Protein AF-A0A2V7RVK7-F1 (afdb_monomer)

Radius of gyration: 29.07 Å; Cα contacts (8 Å, |Δi|>4): 2; chains: 1; bounding box: 52×20×82 Å

Sequence (55 aa):
MFLSDVSIKRPVFATMMMVALVVLGIVSYRRLAIDEYPDVTYPTISVQTSYPGAS

Structure (mmCIF, N/CA/C/O backbone):
data_AF-A0A2V7RVK7-F1
#
_entry.id   AF-A0A2V7RVK7-F1
#
loop_
_atom_site.group_PDB
_atom_site.id
_atom_site.type_symbol
_atom_site.label_atom_id
_atom_site.label_alt_id
_atom_site.l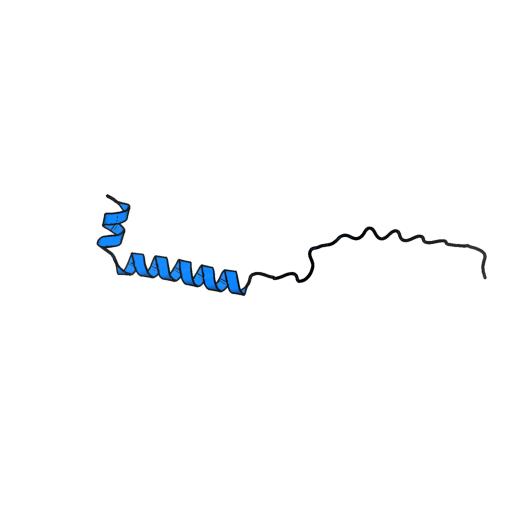abel_comp_id
_atom_site.label_asym_id
_atom_site.label_entity_id
_atom_site.label_seq_id
_atom_site.pdbx_PDB_ins_code
_atom_site.Cartn_x
_atom_site.Cartn_y
_atom_site.Cartn_z
_atom_site.occupancy
_atom_site.B_iso_or_equiv
_atom_site.auth_seq_id
_atom_site.auth_comp_id
_atom_site.auth_asym_id
_atom_site.auth_atom_id
_atom_site.pdbx_PDB_model_num
ATOM 1 N N . MET A 1 1 ? -2.630 -1.429 30.397 1.00 67.25 1 MET A N 1
ATOM 2 C CA . MET A 1 1 ? -1.855 -1.831 29.198 1.00 67.25 1 MET A CA 1
ATOM 3 C C . MET A 1 1 ? -2.274 -0.857 28.110 1.00 67.25 1 MET A C 1
ATOM 5 O O . MET A 1 1 ? -3.333 -1.032 27.531 1.00 67.25 1 MET A O 1
ATOM 9 N N . PHE A 1 2 ? -1.530 0.237 27.916 1.00 79.62 2 PHE A N 1
ATOM 10 C CA . PHE A 1 2 ? -2.086 1.460 27.311 1.00 79.62 2 PHE A CA 1
ATOM 11 C C . PHE A 1 2 ? -2.604 1.287 25.870 1.00 79.62 2 PHE A C 1
ATOM 13 O O . PHE A 1 2 ? -3.704 1.741 25.566 1.00 79.62 2 PHE A O 1
ATOM 20 N N . LEU A 1 3 ? -1.863 0.580 25.004 1.00 79.50 3 LEU A N 1
ATOM 21 C CA . LEU A 1 3 ? -2.299 0.308 23.624 1.00 79.50 3 LEU A CA 1
ATOM 22 C C . LEU A 1 3 ? -3.582 -0.535 23.582 1.00 79.50 3 LEU A C 1
ATOM 24 O O . LEU A 1 3 ? -4.491 -0.246 22.801 1.00 79.50 3 LEU A O 1
ATOM 28 N N . SER A 1 4 ? -3.669 -1.553 24.439 1.00 83.69 4 SER A N 1
ATOM 29 C CA . SER A 1 4 ? -4.849 -2.412 24.548 1.00 83.69 4 SER A CA 1
ATOM 30 C C . SER A 1 4 ? -6.042 -1.637 25.107 1.00 83.69 4 SER A C 1
ATOM 32 O O . SER A 1 4 ? -7.127 -1.707 24.542 1.00 83.69 4 SER A O 1
ATOM 34 N N . ASP A 1 5 ? -5.841 -0.830 26.153 1.00 83.62 5 ASP A N 1
ATOM 35 C CA . ASP A 1 5 ? -6.897 -0.023 26.776 1.00 83.62 5 ASP A CA 1
ATOM 36 C C . ASP A 1 5 ? -7.516 0.981 25.791 1.00 83.62 5 ASP A C 1
ATOM 38 O O . ASP A 1 5 ? -8.740 1.107 25.725 1.00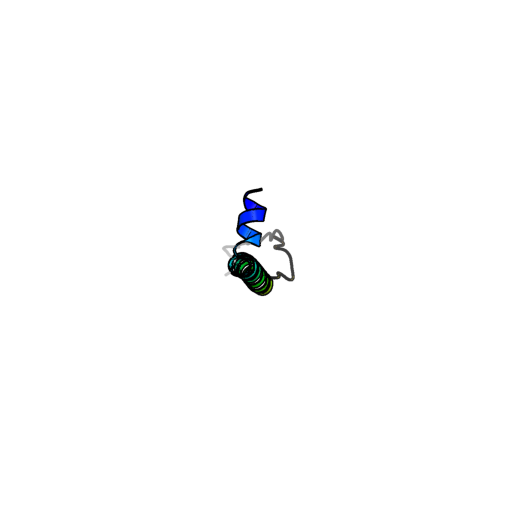 83.62 5 ASP A O 1
ATOM 42 N N . VAL A 1 6 ? -6.694 1.669 24.989 1.00 83.12 6 VAL A N 1
ATOM 43 C CA . VAL A 1 6 ? -7.168 2.610 23.957 1.00 83.12 6 VAL A CA 1
ATOM 44 C C . VAL A 1 6 ? -7.917 1.884 22.837 1.00 83.12 6 VAL A C 1
ATOM 46 O O . VAL A 1 6 ? -8.986 2.341 22.426 1.00 83.12 6 VAL A O 1
ATOM 49 N N . SER A 1 7 ? -7.393 0.744 22.378 1.00 83.12 7 SER A N 1
ATOM 50 C CA . SER A 1 7 ? -8.007 -0.042 21.299 1.00 83.12 7 SER A CA 1
ATOM 51 C C . SER A 1 7 ? -9.348 -0.658 21.718 1.00 83.12 7 SER A C 1
ATOM 53 O O . SER A 1 7 ? -10.281 -0.693 20.919 1.00 83.12 7 SER A O 1
ATOM 55 N N . ILE A 1 8 ? -9.475 -1.086 22.979 1.00 84.75 8 ILE A N 1
ATOM 56 C CA . ILE A 1 8 ? -10.696 -1.702 23.523 1.00 84.75 8 ILE A CA 1
ATOM 57 C C . ILE A 1 8 ? -11.755 -0.645 23.876 1.00 84.75 8 ILE A C 1
ATOM 59 O O . ILE A 1 8 ? -12.933 -0.845 23.587 1.00 84.75 8 ILE A O 1
ATOM 63 N N . LYS A 1 9 ? -11.374 0.505 24.460 1.00 87.38 9 LYS A N 1
ATOM 64 C CA . LYS A 1 9 ? -12.339 1.570 24.817 1.00 87.38 9 LYS A CA 1
ATOM 65 C C . LYS A 1 9 ? -12.945 2.284 23.610 1.00 87.38 9 LYS A C 1
ATOM 67 O O . LYS A 1 9 ? -14.021 2.865 23.738 1.00 87.38 9 LYS A O 1
ATOM 72 N N . ARG A 1 10 ? -12.2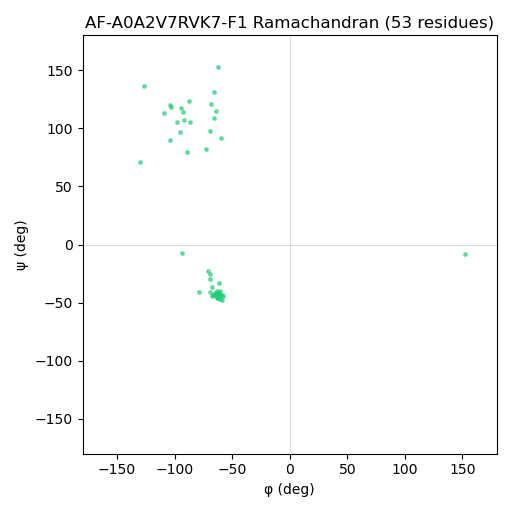57 2.311 22.465 1.00 89.06 10 ARG A N 1
ATOM 73 C CA . ARG A 1 10 ? -12.717 2.989 21.240 1.00 89.06 10 ARG A CA 1
ATOM 74 C C . ARG A 1 10 ? -12.610 2.050 20.032 1.00 89.06 10 ARG A C 1
ATOM 76 O O . ARG A 1 10 ? -11.787 2.294 19.148 1.00 89.06 10 ARG A O 1
ATOM 83 N N . PRO A 1 11 ? -13.465 1.014 19.948 1.00 84.94 11 PRO A N 1
ATOM 84 C CA . PRO A 1 11 ? -13.367 -0.013 18.910 1.00 84.94 11 PRO A CA 1
ATOM 85 C C . PRO A 1 11 ? -13.520 0.562 17.496 1.00 84.94 11 PRO A C 1
ATOM 87 O O . PRO A 1 11 ? -12.843 0.117 16.577 1.00 84.94 11 PRO A O 1
ATOM 90 N N . VAL A 1 12 ? -14.339 1.607 17.328 1.00 93.69 12 VAL A N 1
ATOM 91 C CA . VAL A 1 12 ? -14.529 2.292 16.038 1.00 93.69 12 VAL A CA 1
ATOM 92 C C . VAL A 1 12 ? -13.236 2.951 15.546 1.00 93.69 12 VAL A C 1
ATOM 94 O O . VAL A 1 12 ? -12.918 2.885 14.365 1.00 93.69 12 VAL A O 1
ATOM 97 N N . PHE A 1 13 ? -12.450 3.559 16.440 1.00 91.06 13 PHE A N 1
ATOM 98 C CA . PHE A 1 13 ? -11.176 4.172 16.052 1.00 91.06 13 PHE A CA 1
ATOM 99 C C . PHE A 1 13 ? -10.170 3.110 15.586 1.00 91.06 13 PHE A C 1
ATOM 101 O O . PHE A 1 13 ? -9.526 3.278 14.551 1.00 91.06 13 PHE A O 1
ATOM 108 N N . ALA A 1 14 ? -10.079 1.993 16.314 1.00 92.06 14 ALA A N 1
ATOM 109 C CA . ALA A 1 14 ? -9.196 0.885 15.962 1.00 92.06 14 ALA A CA 1
ATOM 110 C C . ALA A 1 14 ? -9.555 0.265 14.598 1.00 92.06 14 ALA A C 1
ATOM 112 O O . ALA A 1 14 ? -8.665 0.032 13.777 1.00 92.06 14 ALA A O 1
ATOM 113 N N . THR A 1 15 ? -10.845 0.052 14.316 1.00 93.31 15 THR A N 1
ATOM 114 C CA . THR A 1 15 ? -11.284 -0.493 13.022 1.00 93.31 15 THR A CA 1
ATOM 115 C C . THR A 1 15 ? -11.071 0.494 11.880 1.00 93.31 15 THR A C 1
ATOM 117 O O . THR A 1 15 ? -10.587 0.087 10.827 1.00 93.31 15 THR A O 1
ATOM 120 N N . MET A 1 16 ? -11.337 1.790 12.073 1.00 95.62 16 MET A N 1
ATOM 121 C CA . MET A 1 16 ? -11.053 2.807 11.051 1.00 95.62 16 MET A CA 1
ATOM 122 C C . MET A 1 16 ? -9.562 2.882 10.707 1.00 95.62 16 MET A C 1
ATOM 124 O O . MET A 1 16 ? -9.215 2.985 9.531 1.00 95.62 16 MET A O 1
ATOM 128 N N . MET A 1 17 ? -8.678 2.778 11.704 1.00 94.56 17 MET A N 1
ATOM 129 C CA . MET A 1 17 ? -7.231 2.751 11.477 1.00 94.56 17 MET A CA 1
ATOM 130 C C . MET A 1 17 ? -6.807 1.515 10.672 1.00 94.56 17 MET A C 1
ATOM 132 O O . MET A 1 17 ? -6.033 1.633 9.722 1.00 94.56 17 MET A O 1
ATOM 136 N N . MET A 1 18 ? -7.351 0.340 11.002 1.00 94.81 18 MET A N 1
ATOM 137 C CA . MET A 1 18 ? -7.110 -0.886 10.236 1.00 94.81 18 MET A CA 1
ATOM 138 C C . MET A 1 18 ? -7.599 -0.743 8.787 1.00 94.81 18 MET A C 1
ATOM 140 O O . MET A 1 18 ? -6.858 -1.055 7.858 1.00 94.81 18 MET A O 1
A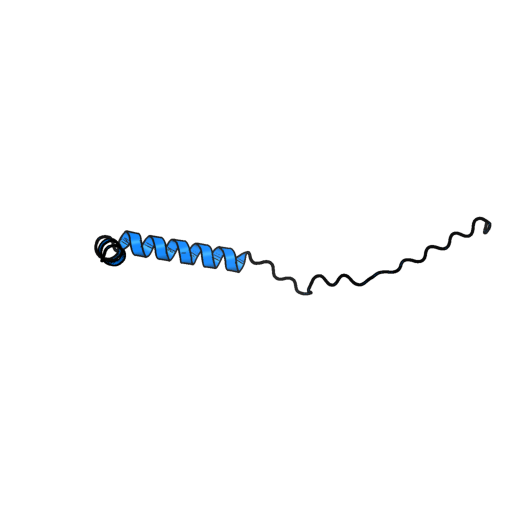TOM 144 N N . VAL A 1 19 ? -8.812 -0.222 8.580 1.00 96.81 19 VAL A N 1
ATOM 145 C CA . VAL A 1 19 ? -9.374 0.003 7.239 1.00 96.81 19 VAL A CA 1
ATOM 146 C C . VAL A 1 19 ? -8.515 0.982 6.438 1.00 96.81 19 VAL A C 1
ATOM 148 O O . VAL A 1 19 ? -8.235 0.720 5.271 1.00 96.81 19 VAL A O 1
ATOM 151 N N . ALA A 1 20 ? -8.040 2.068 7.051 1.00 96.62 20 ALA A N 1
ATOM 152 C CA . ALA A 1 20 ? -7.156 3.024 6.389 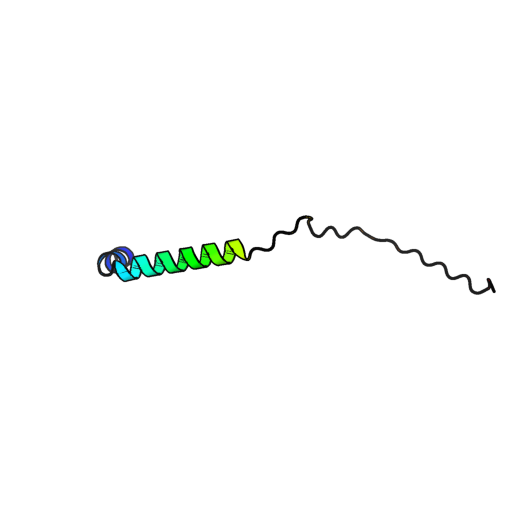1.00 96.62 20 ALA A CA 1
ATOM 153 C C . ALA A 1 20 ? -5.860 2.360 5.889 1.00 96.62 20 ALA A C 1
ATOM 155 O O . ALA A 1 20 ? -5.458 2.584 4.746 1.00 96.62 20 ALA A O 1
ATOM 156 N N . LEU A 1 21 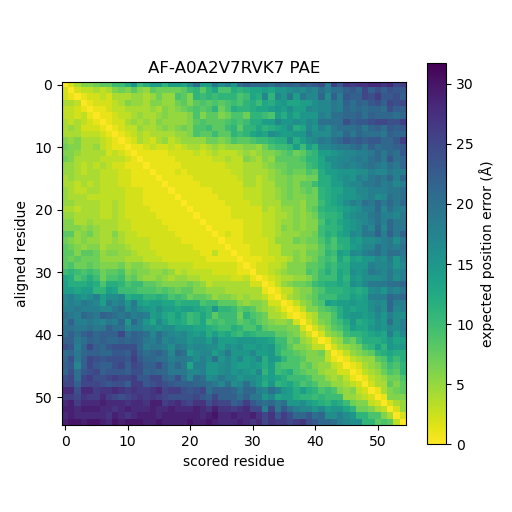? -5.243 1.499 6.707 1.00 97.00 21 LEU A N 1
ATOM 157 C CA . LEU A 1 21 ? -4.050 0.739 6.319 1.00 97.00 21 LEU A CA 1
ATOM 158 C C . LEU A 1 21 ? -4.334 -0.247 5.180 1.00 97.00 21 LEU A C 1
ATOM 160 O O . LEU A 1 21 ? -3.545 -0.337 4.241 1.00 97.00 21 LEU A O 1
ATOM 164 N N . VAL A 1 22 ? -5.469 -0.949 5.223 1.00 97.50 22 VAL A N 1
ATOM 165 C CA . VAL A 1 22 ? -5.874 -1.885 4.162 1.00 97.50 22 VAL A CA 1
ATOM 166 C C . VAL A 1 22 ? -6.101 -1.152 2.841 1.00 97.50 22 VAL A C 1
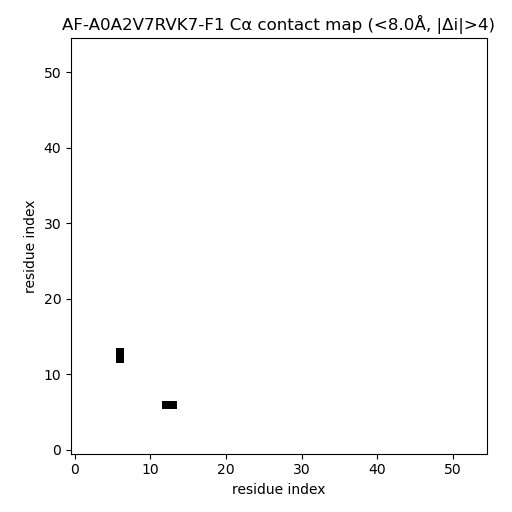ATOM 168 O O . VAL A 1 22 ? -5.593 -1.582 1.806 1.00 97.50 22 VAL A O 1
ATOM 171 N N . VAL A 1 23 ? -6.817 -0.026 2.862 1.00 97.38 23 VAL A N 1
ATOM 172 C CA . VAL A 1 23 ? -7.065 0.784 1.660 1.00 97.38 23 VAL A CA 1
ATOM 173 C C . VAL A 1 23 ? -5.753 1.307 1.081 1.00 97.38 23 VAL A C 1
ATOM 175 O O . VAL A 1 23 ? -5.538 1.189 -0.126 1.00 97.38 23 VAL A O 1
ATOM 178 N N . LEU A 1 24 ? -4.850 1.819 1.924 1.00 97.19 24 LEU A N 1
ATOM 179 C CA . LEU A 1 24 ? -3.512 2.223 1.487 1.00 97.19 24 LEU A CA 1
ATOM 180 C C . LEU A 1 24 ? -2.744 1.062 0.849 1.00 97.19 24 LEU A C 1
ATOM 182 O O . LEU A 1 24 ? -2.159 1.238 -0.217 1.00 97.19 24 LEU A O 1
ATOM 186 N N . GLY A 1 25 ? -2.783 -0.123 1.457 1.00 95.88 25 GLY A N 1
ATOM 187 C CA . GLY A 1 25 ? -2.149 -1.323 0.913 1.00 95.88 25 GLY A CA 1
ATOM 188 C C . GLY A 1 25 ? -2.689 -1.695 -0.469 1.00 95.88 25 GLY A C 1
ATOM 189 O O . GLY A 1 25 ? -1.911 -1.900 -1.399 1.00 95.88 25 GLY A O 1
ATOM 190 N N . ILE A 1 26 ? -4.014 -1.708 -0.634 1.00 97.31 26 ILE A N 1
ATOM 191 C CA . ILE A 1 26 ? -4.665 -2.028 -1.914 1.00 97.31 26 ILE A CA 1
ATOM 192 C C . ILE A 1 26 ? -4.287 -1.004 -2.988 1.00 97.31 26 ILE A C 1
ATOM 194 O O . ILE A 1 26 ? -3.954 -1.383 -4.111 1.00 97.31 26 ILE A O 1
ATOM 198 N N . VAL A 1 27 ? -4.329 0.290 -2.667 1.00 96.38 27 VAL A N 1
ATOM 199 C CA . VAL A 1 27 ? -3.983 1.347 -3.628 1.00 96.38 27 VAL A CA 1
ATOM 200 C C . VAL A 1 27 ? -2.519 1.241 -4.050 1.00 96.38 27 VAL A C 1
ATOM 202 O O . VAL A 1 27 ? -2.237 1.310 -5.246 1.00 96.38 27 VAL A O 1
ATOM 205 N N . SER A 1 28 ? -1.605 1.035 -3.102 1.00 94.12 28 SER A N 1
ATOM 206 C CA . SER A 1 28 ? -0.176 0.871 -3.385 1.00 94.12 28 SER A CA 1
ATOM 207 C C . SER A 1 28 ? 0.097 -0.364 -4.238 1.00 94.12 28 SER A C 1
ATOM 209 O O . SER A 1 28 ? 0.828 -0.269 -5.218 1.00 94.12 28 SER A O 1
ATOM 211 N N . TYR A 1 29 ? -0.545 -1.496 -3.936 1.00 93.94 29 TYR A N 1
ATOM 212 C CA . TYR A 1 29 ? -0.397 -2.725 -4.718 1.00 93.94 29 TYR A CA 1
ATOM 213 C C . TYR A 1 29 ? -0.855 -2.546 -6.170 1.00 93.94 29 TYR A C 1
ATOM 215 O O . TYR A 1 29 ? -0.171 -2.970 -7.093 1.00 93.94 29 TYR A O 1
ATOM 223 N N . ARG A 1 30 ? -1.980 -1.854 -6.394 1.00 91.25 30 ARG A N 1
ATOM 224 C CA . ARG A 1 30 ? -2.488 -1.589 -7.753 1.00 91.25 30 ARG A CA 1
ATOM 225 C C . ARG A 1 30 ? -1.649 -0.581 -8.539 1.00 91.25 30 ARG A C 1
ATOM 227 O O . ARG A 1 30 ? -1.756 -0.546 -9.759 1.00 91.25 30 ARG A O 1
ATOM 234 N N . ARG A 1 31 ? -0.883 0.271 -7.855 1.00 89.88 31 ARG A N 1
ATOM 235 C CA . ARG A 1 31 ? -0.005 1.281 -8.470 1.00 89.88 31 ARG A CA 1
ATOM 236 C C . ARG A 1 31 ? 1.425 0.795 -8.666 1.00 89.88 31 ARG A C 1
ATOM 238 O O . ARG A 1 31 ? 2.212 1.529 -9.255 1.00 89.88 31 ARG A O 1
ATOM 245 N N . LEU A 1 32 ? 1.771 -0.380 -8.147 1.00 90.19 32 LEU A N 1
ATOM 246 C CA . LEU A 1 32 ? 3.112 -0.918 -8.283 1.00 90.19 32 LEU A CA 1
ATOM 247 C C . LEU A 1 32 ? 3.383 -1.178 -9.769 1.00 90.19 32 LEU A C 1
ATOM 249 O O . LEU A 1 32 ? 2.697 -1.985 -10.393 1.00 90.19 32 LEU A O 1
ATOM 253 N N . ALA A 1 33 ? 4.341 -0.440 -10.331 1.00 83.75 33 ALA A N 1
ATOM 254 C CA . ALA A 1 33 ? 4.789 -0.647 -11.697 1.00 83.75 33 ALA A CA 1
ATOM 255 C C . ALA A 1 33 ? 5.458 -2.021 -11.783 1.00 83.75 33 ALA A C 1
ATOM 257 O O . ALA A 1 33 ? 6.268 -2.380 -10.926 1.00 83.75 33 ALA A O 1
ATOM 258 N N . ILE A 1 34 ? 5.060 -2.798 -12.783 1.00 84.25 34 ILE A N 1
ATOM 259 C CA . ILE A 1 34 ? 5.641 -4.102 -13.069 1.00 84.25 34 ILE A CA 1
ATOM 260 C C . ILE A 1 34 ? 6.426 -3.923 -14.356 1.00 84.25 34 ILE A C 1
ATOM 262 O O . ILE A 1 34 ? 5.830 -3.690 -15.407 1.00 84.25 34 ILE A O 1
ATOM 266 N N . ASP A 1 35 ? 7.743 -4.032 -14.258 1.00 85.50 35 ASP A N 1
ATOM 267 C CA . ASP A 1 35 ? 8.612 -4.068 -15.423 1.00 85.50 35 ASP A CA 1
ATOM 268 C C . ASP A 1 35 ? 8.729 -5.521 -15.896 1.00 85.50 35 ASP A C 1
ATOM 270 O O . ASP A 1 35 ? 9.065 -6.419 -15.122 1.00 85.50 35 ASP A O 1
ATOM 274 N N . GLU A 1 36 ? 8.392 -5.770 -17.164 1.00 78.06 36 GLU A N 1
ATOM 275 C CA . GLU A 1 36 ? 8.436 -7.114 -17.764 1.00 78.06 36 GLU A CA 1
ATOM 276 C C . GLU A 1 36 ? 9.879 -7.610 -17.935 1.00 78.06 36 GLU A C 1
ATOM 278 O O . GLU A 1 36 ? 10.158 -8.805 -17.832 1.00 78.06 36 GLU A O 1
ATOM 283 N N . TYR A 1 37 ? 10.804 -6.673 -18.134 1.00 80.56 37 TYR A N 1
ATOM 284 C CA . TYR A 1 37 ? 12.231 -6.924 -18.241 1.00 80.56 37 TYR A CA 1
ATOM 285 C C . TYR A 1 37 ? 12.966 -6.037 -17.234 1.00 80.56 37 TYR A C 1
ATOM 287 O O . TYR A 1 37 ? 12.631 -4.859 -17.116 1.00 80.56 37 TYR A O 1
ATOM 295 N N . PRO A 1 38 ? 13.965 -6.568 -16.508 1.00 77.62 38 PRO A N 1
ATOM 296 C CA . PRO A 1 38 ? 14.822 -5.732 -15.678 1.00 77.62 38 PRO A CA 1
ATOM 297 C C . PRO A 1 38 ? 15.579 -4.731 -16.557 1.00 77.62 38 PRO A C 1
ATOM 299 O O . PRO A 1 38 ? 15.860 -5.033 -17.717 1.00 77.62 38 PRO A O 1
ATOM 302 N N . ASP A 1 39 ? 15.955 -3.578 -15.997 1.00 76.94 39 ASP A N 1
ATOM 303 C CA . ASP A 1 39 ? 16.835 -2.610 -16.663 1.00 76.94 39 ASP A CA 1
ATOM 304 C C . ASP A 1 39 ? 18.190 -3.265 -16.982 1.00 76.94 39 ASP A C 1
ATOM 306 O O . ASP A 1 39 ? 19.119 -3.313 -16.172 1.00 76.94 39 ASP A O 1
ATOM 310 N N . VAL A 1 40 ? 18.284 -3.832 -18.183 1.00 75.88 40 VAL A N 1
ATOM 311 C CA . VAL A 1 40 ? 19.478 -4.481 -18.716 1.00 75.88 40 VAL A CA 1
ATOM 312 C C . VAL A 1 40 ? 20.243 -3.473 -19.557 1.00 75.88 40 VAL A C 1
ATOM 314 O O . VAL A 1 40 ? 19.970 -3.261 -20.737 1.00 75.88 40 VAL A O 1
ATOM 317 N N . THR A 1 41 ? 21.244 -2.844 -18.946 1.00 75.31 41 THR A N 1
ATOM 318 C CA . THR A 1 41 ? 22.183 -1.978 -19.663 1.00 75.31 41 THR A CA 1
ATOM 319 C C . THR A 1 41 ? 23.121 -2.841 -20.506 1.00 75.31 41 THR A C 1
ATOM 321 O O . THR A 1 41 ? 24.232 -3.169 -20.090 1.00 75.31 41 THR A O 1
ATOM 324 N N . TYR A 1 42 ? 22.678 -3.248 -21.696 1.00 70.62 42 TYR A N 1
ATOM 325 C CA . TYR A 1 42 ? 23.559 -3.910 -22.653 1.00 70.62 42 TYR A CA 1
ATOM 326 C C . TYR A 1 42 ? 24.600 -2.898 -23.161 1.00 70.62 42 TYR A C 1
ATOM 328 O O . TYR A 1 42 ? 24.221 -1.861 -23.718 1.00 70.62 42 TYR A O 1
ATOM 336 N N . PRO A 1 43 ? 25.910 -3.153 -22.984 1.00 73.50 43 PRO A N 1
ATOM 337 C CA . PRO A 1 43 ? 26.937 -2.233 -23.449 1.00 73.50 43 PRO A CA 1
ATOM 338 C C . PRO A 1 43 ? 26.905 -2.171 -24.979 1.00 73.50 43 PRO A C 1
ATOM 340 O O . PRO A 1 43 ? 27.282 -3.118 -25.665 1.00 73.50 43 PRO A O 1
ATOM 343 N N . THR A 1 44 ? 26.439 -1.047 -25.523 1.00 75.25 44 THR A N 1
ATOM 344 C CA . THR A 1 44 ? 26.419 -0.807 -26.969 1.00 75.25 44 THR A CA 1
ATOM 345 C C . THR A 1 44 ? 27.706 -0.093 -27.363 1.00 75.25 44 THR A C 1
ATOM 347 O O . THR A 1 44 ? 27.889 1.086 -27.065 1.00 75.25 44 THR A O 1
ATOM 350 N N . ILE A 1 45 ? 28.615 -0.807 -28.029 1.00 77.25 45 ILE A N 1
ATOM 35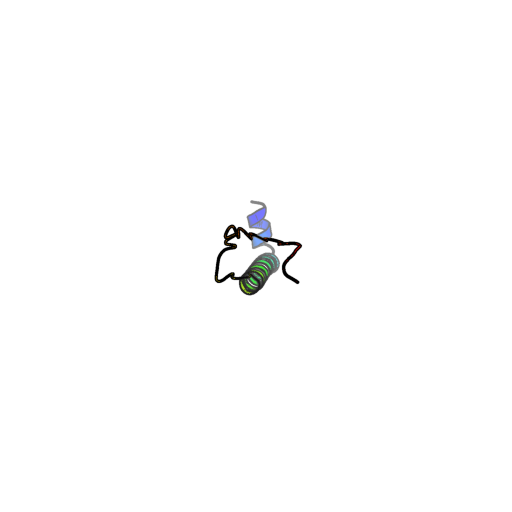1 C CA . ILE A 1 45 ? 29.821 -0.213 -28.617 1.00 77.25 45 ILE A CA 1
ATOM 352 C C . ILE A 1 45 ? 29.449 0.289 -30.015 1.00 77.25 45 ILE A C 1
ATOM 354 O O . ILE A 1 45 ? 29.265 -0.503 -30.935 1.00 77.25 45 ILE A O 1
ATOM 358 N N . SER A 1 46 ? 29.316 1.607 -30.173 1.00 78.50 46 SER A N 1
ATOM 359 C CA . SER A 1 46 ? 29.102 2.240 -31.479 1.00 78.50 46 SER A CA 1
ATOM 360 C C . SER A 1 46 ? 30.448 2.642 -32.078 1.00 78.50 46 SER A C 1
ATOM 362 O O . SER A 1 46 ? 31.139 3.505 -31.536 1.00 78.50 46 SER A O 1
ATOM 364 N N . VAL A 1 47 ? 30.837 2.004 -33.184 1.00 79.88 47 VAL A N 1
ATOM 365 C CA . VAL A 1 47 ? 32.041 2.363 -33.945 1.00 79.88 47 VAL A CA 1
ATOM 366 C C . VAL A 1 47 ? 31.616 3.246 -35.113 1.00 79.88 47 VAL A C 1
ATOM 368 O O . VAL A 1 47 ? 31.051 2.765 -36.092 1.00 79.88 47 VAL A O 1
ATOM 371 N N . GLN A 1 48 ? 31.886 4.546 -35.011 1.00 78.19 48 GLN A N 1
ATOM 372 C CA . GLN A 1 48 ? 31.730 5.481 -36.123 1.00 78.19 48 GLN A CA 1
ATOM 373 C C . GLN A 1 48 ? 33.072 5.622 -36.839 1.00 78.19 48 GLN A C 1
ATOM 375 O O . GLN A 1 48 ? 34.049 6.074 -36.245 1.00 78.19 48 GLN A O 1
ATOM 380 N N . THR A 1 49 ? 33.120 5.239 -38.114 1.00 78.75 49 THR A N 1
ATOM 381 C CA . THR A 1 49 ? 34.248 5.555 -38.993 1.00 78.75 49 THR A CA 1
ATOM 382 C C . THR A 1 49 ? 33.828 6.677 -39.934 1.00 78.75 49 THR A C 1
ATOM 384 O O . THR A 1 49 ? 32.848 6.552 -40.666 1.00 78.75 49 THR A O 1
ATOM 387 N N . SER A 1 50 ? 34.533 7.804 -39.869 1.00 74.94 50 SER A N 1
ATOM 388 C CA . SER A 1 50 ? 34.390 8.894 -40.830 1.00 74.94 50 SER A CA 1
ATOM 389 C C . SER A 1 50 ? 35.584 8.828 -41.767 1.00 74.94 50 SER A C 1
ATOM 391 O O . SER A 1 50 ? 36.726 8.932 -41.317 1.00 74.94 50 SER A O 1
ATOM 393 N N . TYR A 1 51 ? 35.321 8.626 -43.058 1.00 76.88 51 TYR A N 1
ATOM 394 C CA . TYR A 1 51 ? 36.333 8.704 -44.105 1.00 76.88 51 TYR A CA 1
ATOM 395 C C . TYR A 1 51 ? 36.159 10.026 -44.867 1.00 76.88 51 TYR A C 1
ATOM 397 O O . TYR A 1 51 ? 35.382 10.083 -45.826 1.00 76.88 51 TYR A O 1
ATOM 405 N N . PRO A 1 52 ? 36.830 11.113 -44.439 1.00 67.31 52 PRO A N 1
ATOM 406 C CA . PRO A 1 52 ? 36.826 12.365 -45.180 1.00 67.31 52 PRO A CA 1
ATOM 407 C C . PRO A 1 52 ? 37.617 12.163 -46.479 1.00 67.31 52 PRO A C 1
ATOM 409 O O . PRO A 1 52 ? 38.845 12.197 -46.480 1.00 67.31 52 PRO A O 1
ATOM 412 N N . GLY A 1 53 ? 36.906 11.898 -47.576 1.00 64.00 53 GLY A N 1
ATOM 413 C CA . GLY A 1 53 ? 37.514 11.659 -48.889 1.00 64.00 53 GLY A CA 1
ATOM 414 C C . GLY A 1 53 ? 36.722 10.760 -49.842 1.00 64.00 53 GLY A C 1
AT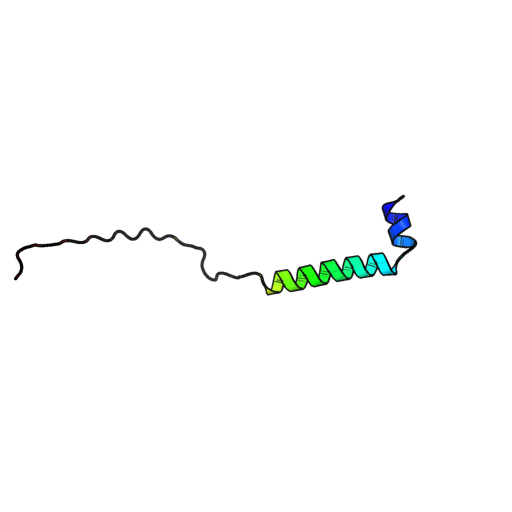OM 415 O O . GLY A 1 53 ? 37.106 10.658 -51.001 1.00 64.00 53 GLY A O 1
ATOM 416 N N . ALA A 1 54 ? 35.633 10.124 -49.397 1.00 61.56 54 ALA A N 1
ATOM 417 C CA . ALA A 1 54 ? 34.689 9.451 -50.294 1.00 61.56 54 ALA A CA 1
ATOM 418 C C . ALA A 1 54 ? 33.604 10.441 -50.745 1.00 61.56 54 ALA A C 1
ATOM 420 O O . ALA A 1 54 ? 32.507 10.465 -50.187 1.00 61.56 54 ALA A O 1
ATOM 421 N N . SER A 1 55 ? 33.953 11.279 -51.720 1.00 61.09 55 SER A N 1
ATOM 422 C CA . SER A 1 55 ? 33.023 12.117 -52.486 1.00 61.09 55 SER A CA 1
ATOM 423 C C . SER A 1 55 ? 33.005 11.654 -53.933 1.00 61.09 55 SER A C 1
ATOM 425 O O . SER A 1 55 ? 34.112 11.380 -54.450 1.00 61.09 55 SER A O 1
#

pLDDT: mean 84.15, std 9.99, range [61.09, 97.5]

Secondary structure (DSSP, 8-state):
-HHHHHHHH-HHHHHHHHHHHHHHHHHHHHH----SS--------------TT--

Mean predicted aligned error: 11.19 Å

Foldseek 3Di:
DVVVVVCVVCVVVVVVVVVVVVVVVVVCVVPDDDDPDPPDPDDDDDDDDDDVPPD

Solvent-accessible surface area (backbone atoms only — not comparable to full-atom values): 3756 Å² total; per-residue (Å²): 106,70,72,59,52,55,41,66,78,36,51,67,60,47,50,51,54,52,49,52,52,51,52,51,49,54,53,52,61,75,64,56,84,79,72,94,62,77,95,72,84,73,86,79,86,83,86,84,84,83,72,96,79,86,122